Protein AF-A0A3L7Y8J7-F1 (afdb_monomer_lite)

Foldseek 3Di:
DAAQAFPADQDFQKTKGFQLCVNLQQAFQLGRPHGHPQQSSPRIKIKGANHDKDFDPQCRNNQFHPDDPPDSGTAGDPQQSRRRIHYPVRDMWIFHLVFADPQSRLQQAHDDPDDPDDPHGDPCQRSRRGPPNPDPTPRSD

Radius of gyration: 15.35 Å; chains: 1; bounding box: 38×24×46 Å

Secondary structure (DSSP, 8-state):
---S-EEEEEETTEEEEE-TTTTTSSEETTEEEEEPTTTTT-SEEEEEESS-EEE-TTTTTSSBPPPPTT--SPPBPTTTTTSSEEETTS-EEEEEGGGB-TTTTTSSBPPPSSSS---PBPTTTTTSSBSSTTS---B--

pLDDT: mean 81.09, std 13.89, range [43.47, 94.31]

Sequence (141 aa):
MQPAAVIEVLAPGRSIVACAFCGATGTEPGAPTAVCSVCSGSRQLLVQHADMLRVCALCSATGHKPAARGMFTRQPCTECRGAGCISQAGATHVLDFRQRCQRCGGVGSEPAEFGYTKTRPCGACAGSGTAPPGGHIRILT

Structure (mmCIF, N/CA/C/O backbone):
data_AF-A0A3L7Y8J7-F1
#
_entry.id   AF-A0A3L7Y8J7-F1
#
loop_
_atom_site.group_PDB
_atom_site.id
_atom_site.type_symbol
_atom_site.label_atom_id
_atom_site.label_alt_id
_atom_site.label_comp_id
_atom_site.label_asym_id
_atom_site.label_entity_id
_atom_site.label_seq_id
_atom_site.pdbx_PDB_ins_code
_atom_site.Cartn_x
_atom_site.Cartn_y
_atom_site.Cartn_z
_atom_site.occupancy
_atom_site.B_iso_or_equiv
_atom_site.auth_seq_id
_atom_site.auth_comp_id
_atom_site.auth_asym_id
_atom_site.auth_atom_id
_atom_site.pdbx_PDB_model_num
ATOM 1 N N . MET A 1 1 ? -19.185 1.957 -3.703 1.00 43.47 1 MET A N 1
ATOM 2 C CA . MET A 1 1 ? -18.195 2.006 -2.604 1.00 43.47 1 MET A CA 1
ATOM 3 C C . MET A 1 1 ? -16.826 2.186 -3.236 1.00 43.47 1 MET A C 1
ATOM 5 O O . MET A 1 1 ? -16.427 1.321 -4.004 1.00 43.47 1 MET A O 1
ATOM 9 N N . GLN A 1 2 ? -16.171 3.331 -3.030 1.00 45.06 2 GLN A N 1
ATOM 10 C CA . GLN A 1 2 ? -14.834 3.572 -3.584 1.00 45.06 2 GLN A CA 1
ATOM 11 C C . GLN A 1 2 ? -13.787 2.773 -2.788 1.00 45.06 2 GLN A C 1
ATOM 13 O O . GLN A 1 2 ? -13.960 2.605 -1.578 1.00 45.06 2 GLN A O 1
ATOM 18 N N . PRO A 1 3 ? -12.726 2.256 -3.436 1.00 53.03 3 PRO A N 1
ATOM 19 C CA . PRO A 1 3 ? -11.576 1.707 -2.720 1.00 53.03 3 PRO A CA 1
ATOM 20 C C . PRO A 1 3 ? -10.971 2.778 -1.811 1.00 53.03 3 PRO A C 1
ATOM 22 O O . PRO A 1 3 ? -11.273 3.965 -1.957 1.00 53.03 3 PRO A O 1
ATOM 25 N N . ALA A 1 4 ? -10.104 2.362 -0.885 1.00 63.56 4 ALA A N 1
ATOM 26 C CA . ALA A 1 4 ? -9.228 3.306 -0.201 1.00 63.56 4 ALA A CA 1
ATOM 27 C C . ALA A 1 4 ? -8.676 4.324 -1.200 1.00 63.56 4 ALA A C 1
ATOM 29 O O . ALA A 1 4 ? -8.301 3.946 -2.313 1.00 63.56 4 ALA A O 1
ATOM 30 N N . ALA A 1 5 ? -8.708 5.602 -0.821 1.00 80.88 5 ALA A N 1
ATOM 31 C CA . ALA A 1 5 ? -8.466 6.695 -1.746 1.00 80.88 5 ALA A CA 1
ATOM 32 C C . ALA A 1 5 ? -7.081 6.537 -2.386 1.00 80.88 5 ALA A C 1
ATOM 34 O O . ALA A 1 5 ? -6.056 6.761 -1.737 1.00 80.88 5 ALA A O 1
ATOM 35 N N . VAL A 1 6 ? -7.060 6.104 -3.649 1.00 86.69 6 VAL A N 1
ATOM 36 C CA . VAL A 1 6 ? -5.855 6.117 -4.473 1.00 86.69 6 VAL A CA 1
ATOM 37 C C . VAL A 1 6 ? -5.486 7.582 -4.643 1.00 86.69 6 VAL A C 1
ATOM 39 O O . VAL A 1 6 ? -6.284 8.368 -5.146 1.00 86.69 6 VAL A O 1
ATOM 42 N N . ILE A 1 7 ? -4.304 7.942 -4.158 1.00 89.50 7 ILE A N 1
ATOM 43 C CA . ILE A 1 7 ? -3.781 9.306 -4.223 1.00 89.50 7 ILE A CA 1
ATOM 44 C C . ILE A 1 7 ? -3.119 9.511 -5.583 1.00 89.50 7 ILE A C 1
ATOM 46 O O . ILE A 1 7 ? -3.344 10.524 -6.235 1.00 89.50 7 ILE A O 1
ATOM 50 N N . GLU A 1 8 ? -2.320 8.533 -6.014 1.00 89.94 8 GLU A N 1
ATOM 51 C CA . GLU A 1 8 ? -1.535 8.613 -7.243 1.00 89.94 8 GLU A CA 1
ATOM 52 C C . GLU A 1 8 ? -1.314 7.214 -7.835 1.00 89.94 8 GLU A C 1
ATOM 54 O O . GLU A 1 8 ? -1.000 6.260 -7.116 1.00 89.94 8 GLU A O 1
ATOM 59 N N . VAL A 1 9 ? -1.448 7.081 -9.156 1.00 88.38 9 VAL A N 1
ATOM 60 C CA . VAL A 1 9 ? -1.026 5.883 -9.894 1.00 88.38 9 VAL A CA 1
ATOM 61 C C . VAL A 1 9 ? 0.363 6.157 -10.459 1.00 88.38 9 VAL A C 1
ATOM 63 O O . VAL A 1 9 ? 0.518 7.018 -11.316 1.00 88.38 9 VAL A O 1
ATOM 66 N N . LEU A 1 10 ? 1.368 5.430 -9.967 1.00 86.56 10 LEU A N 1
ATOM 67 C CA . LEU A 1 10 ? 2.771 5.666 -10.321 1.00 86.56 10 LEU A CA 1
ATOM 68 C C . LEU A 1 10 ? 3.153 4.996 -11.646 1.00 86.56 10 LEU A C 1
ATOM 70 O O . LEU A 1 10 ? 3.902 5.553 -12.441 1.00 86.56 10 LEU A O 1
ATOM 74 N N . ALA A 1 11 ? 2.677 3.767 -11.840 1.00 83.69 11 ALA A N 1
ATOM 75 C CA . ALA A 1 11 ? 2.906 2.925 -13.010 1.00 83.69 11 ALA A CA 1
ATOM 76 C C . ALA A 1 11 ? 1.910 1.750 -12.983 1.00 83.69 11 ALA A C 1
ATOM 78 O O . ALA A 1 11 ? 1.283 1.511 -11.943 1.00 83.69 11 ALA A O 1
ATOM 79 N N . PRO A 1 12 ? 1.769 0.972 -14.073 1.00 83.44 12 PRO A N 1
ATOM 80 C CA . PRO A 1 12 ? 1.046 -0.295 -14.022 1.00 83.44 12 PRO A CA 1
ATOM 81 C C . PRO A 1 12 ? 1.533 -1.160 -12.849 1.00 83.44 12 PRO A C 1
ATOM 83 O O . PRO A 1 12 ? 2.735 -1.356 -12.668 1.00 83.44 12 PRO A O 1
ATOM 86 N N . GLY A 1 13 ? 0.599 -1.620 -12.016 1.00 86.12 13 GLY A N 1
ATOM 87 C CA . GLY A 1 13 ? 0.900 -2.430 -10.836 1.00 86.12 13 GLY A CA 1
ATOM 88 C C . GLY A 1 13 ? 1.483 -1.682 -9.628 1.00 86.12 13 GLY A C 1
ATOM 89 O O . GLY A 1 13 ? 1.903 -2.323 -8.662 1.00 86.12 13 GLY A O 1
ATOM 90 N N . ARG A 1 14 ? 1.552 -0.338 -9.640 1.00 88.38 14 ARG A N 1
ATOM 91 C CA . ARG A 1 14 ? 2.020 0.459 -8.489 1.00 88.38 14 ARG A CA 1
ATOM 92 C C . ARG A 1 14 ? 1.211 1.724 -8.257 1.00 88.38 14 ARG A C 1
ATOM 94 O O . ARG A 1 14 ? 0.995 2.537 -9.156 1.00 88.38 14 ARG A O 1
ATOM 101 N N . SER A 1 15 ? 0.815 1.933 -7.007 1.00 91.50 15 SER A N 1
ATOM 102 C CA . SER A 1 15 ? 0.010 3.090 -6.615 1.00 91.50 15 SER A CA 1
ATOM 103 C C . SER A 1 15 ? 0.350 3.565 -5.206 1.00 91.50 15 SER A C 1
ATOM 105 O O . SER A 1 15 ? 0.755 2.779 -4.349 1.00 91.50 15 SER A O 1
ATOM 107 N N . ILE A 1 16 ? 0.156 4.858 -4.966 1.00 92.56 16 ILE A N 1
ATOM 108 C CA . ILE A 1 16 ? 0.135 5.452 -3.633 1.00 92.56 16 ILE A CA 1
ATOM 109 C C . ILE A 1 16 ? -1.322 5.540 -3.204 1.00 92.56 16 ILE A C 1
ATOM 111 O O . ILE A 1 16 ? -2.163 6.084 -3.922 1.00 92.56 16 ILE A O 1
ATOM 115 N N . VAL A 1 17 ? -1.620 5.019 -2.021 1.00 93.56 17 VAL A N 1
ATOM 116 C CA . VAL A 1 17 ? -2.964 5.069 -1.440 1.00 93.56 17 VAL A CA 1
ATOM 117 C C . VAL A 1 17 ? -2.923 5.739 -0.076 1.00 93.56 17 VAL A C 1
ATOM 119 O O . VAL A 1 17 ? -1.923 5.671 0.642 1.00 93.56 17 VAL A O 1
ATOM 122 N N . ALA A 1 18 ? -4.025 6.375 0.304 1.00 94.25 18 ALA A N 1
ATOM 123 C CA . ALA A 1 18 ? -4.225 6.831 1.668 1.00 94.25 18 ALA A CA 1
ATOM 124 C C . ALA A 1 18 ? -4.231 5.629 2.624 1.00 94.25 18 ALA A C 1
ATOM 126 O O . ALA A 1 18 ? -4.829 4.592 2.330 1.00 94.25 18 ALA A O 1
ATOM 127 N N . CYS A 1 19 ? -3.590 5.761 3.787 1.00 94.00 19 CYS A N 1
ATOM 128 C CA . CYS A 1 19 ? -3.650 4.722 4.810 1.00 94.00 19 CYS A CA 1
ATOM 129 C C . CYS A 1 19 ? -5.083 4.628 5.350 1.00 94.00 19 CYS A C 1
ATOM 131 O O . CYS A 1 19 ? -5.496 5.449 6.171 1.00 94.00 19 CYS A O 1
ATOM 133 N N . ALA A 1 20 ? -5.840 3.632 4.891 1.00 93.50 20 ALA A N 1
ATOM 134 C CA . ALA A 1 20 ? -7.227 3.446 5.300 1.00 93.50 20 ALA A CA 1
ATOM 135 C C . ALA A 1 20 ? -7.341 3.104 6.790 1.00 93.50 20 ALA A C 1
ATOM 137 O O . ALA A 1 20 ? -8.251 3.586 7.458 1.00 93.50 20 ALA A O 1
ATOM 138 N N . PHE A 1 21 ? -6.374 2.349 7.325 1.00 92.12 21 PHE A N 1
ATOM 139 C CA . PHE A 1 21 ? -6.339 1.960 8.734 1.00 92.12 21 PHE A CA 1
ATOM 140 C C . PHE A 1 21 ? -6.438 3.156 9.691 1.00 92.12 21 PHE A C 1
ATOM 142 O O . PHE A 1 21 ? -7.275 3.140 10.590 1.00 92.12 21 PHE A O 1
ATOM 149 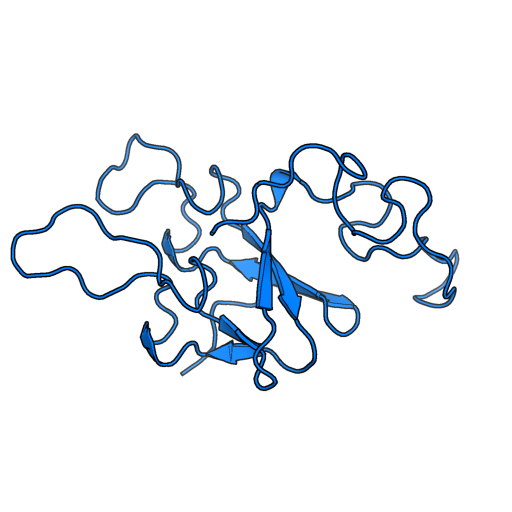N N . CYS A 1 22 ? -5.631 4.201 9.473 1.00 91.75 22 CYS A N 1
ATOM 150 C CA . CYS A 1 22 ? -5.689 5.434 10.264 1.00 91.75 22 CYS A CA 1
ATOM 151 C C . CYS A 1 22 ? -6.527 6.548 9.627 1.00 91.75 22 CYS A C 1
ATOM 153 O O . CYS A 1 22 ? -6.527 7.662 10.136 1.00 91.75 22 CYS A O 1
ATOM 155 N N . GLY A 1 23 ? -7.200 6.302 8.500 1.00 91.00 23 GLY A N 1
ATOM 156 C CA . GLY A 1 23 ? -7.910 7.354 7.766 1.00 91.00 23 GLY A CA 1
ATOM 157 C C . GLY A 1 23 ? -7.002 8.521 7.357 1.00 91.00 23 GLY A C 1
ATOM 158 O O . GLY A 1 23 ? -7.416 9.673 7.420 1.00 91.00 23 GLY A O 1
ATOM 159 N N . ALA A 1 24 ? -5.749 8.230 6.996 1.00 92.38 24 ALA A N 1
ATOM 160 C CA . ALA A 1 24 ? -4.721 9.212 6.643 1.00 92.38 24 ALA A CA 1
ATOM 161 C C . ALA A 1 24 ? -4.374 10.255 7.732 1.00 92.38 24 ALA A C 1
ATOM 163 O O . ALA A 1 24 ? -3.763 11.279 7.428 1.00 92.38 24 ALA A O 1
ATOM 164 N N . THR A 1 25 ? -4.674 10.007 9.011 1.00 92.19 25 THR A N 1
ATOM 165 C CA . THR A 1 25 ? -4.245 10.907 10.102 1.00 92.19 25 THR A CA 1
ATOM 166 C C . THR A 1 25 ? -2.758 10.747 10.431 1.00 92.19 25 THR A C 1
ATOM 168 O O . THR A 1 25 ? -2.081 11.701 10.819 1.00 92.19 25 THR A O 1
ATOM 171 N N . GLY A 1 26 ? -2.227 9.533 10.249 1.00 91.38 26 GLY A N 1
ATOM 172 C CA . GLY A 1 26 ? -0.885 9.149 10.692 1.00 91.38 26 GLY A CA 1
ATOM 173 C C . GLY A 1 26 ? -0.813 8.763 12.174 1.00 91.38 26 GLY A C 1
ATOM 174 O O . GLY A 1 26 ? 0.261 8.401 12.649 1.00 91.38 26 GLY A O 1
ATOM 175 N N . THR A 1 27 ? -1.939 8.776 12.886 1.00 91.75 27 THR A N 1
ATOM 176 C CA . THR A 1 27 ? -2.056 8.375 14.296 1.00 91.75 27 THR A CA 1
ATOM 177 C C . THR A 1 27 ? -2.772 7.035 14.434 1.00 91.75 27 THR A C 1
ATOM 179 O O . THR A 1 27 ? -3.548 6.639 13.565 1.00 91.75 27 THR A O 1
ATOM 182 N N . GLU A 1 28 ? -2.479 6.294 15.496 1.00 90.75 28 GLU A N 1
ATOM 183 C CA . GLU A 1 28 ? -3.088 4.990 15.751 1.00 90.75 28 GLU A CA 1
ATOM 184 C C . GLU A 1 28 ? -4.583 5.158 16.107 1.00 90.75 28 GLU A C 1
ATOM 186 O O . GLU A 1 28 ? -4.930 5.958 16.987 1.00 90.75 28 GLU A O 1
ATOM 191 N N . PRO A 1 29 ? -5.504 4.423 15.455 1.00 85.06 29 PRO A N 1
ATOM 192 C CA . PRO A 1 29 ? -6.921 4.481 15.794 1.00 85.06 29 PRO A CA 1
ATOM 193 C C . PRO A 1 29 ? -7.172 4.091 17.255 1.00 85.06 29 PRO A C 1
ATOM 195 O O . PRO A 1 29 ? -6.837 2.988 17.678 1.00 85.06 29 PRO A O 1
ATOM 198 N N . GLY A 1 30 ? -7.793 4.989 18.022 1.00 83.94 30 GLY A N 1
ATOM 199 C CA . GLY A 1 30 ? -8.058 4.778 19.452 1.00 83.94 30 GLY A CA 1
ATOM 200 C C . GLY A 1 30 ? -6.892 5.136 20.383 1.00 83.94 30 GLY A C 1
ATOM 201 O O . GLY A 1 30 ? -7.073 5.105 21.595 1.00 83.94 30 GLY A O 1
ATOM 202 N N . ALA A 1 31 ? -5.734 5.537 19.847 1.00 84.88 31 ALA A N 1
ATOM 203 C CA . ALA A 1 31 ? -4.581 6.000 20.619 1.00 84.88 31 ALA A CA 1
ATOM 204 C C . ALA A 1 31 ? -3.990 7.281 19.982 1.00 84.88 31 ALA A C 1
ATOM 206 O O . ALA A 1 31 ? -3.021 7.216 19.227 1.00 84.88 31 ALA A O 1
ATOM 207 N N . PRO A 1 32 ? -4.560 8.469 20.271 1.00 77.50 32 PRO A N 1
ATOM 208 C CA . PRO A 1 32 ? -4.290 9.710 19.531 1.00 77.50 32 PRO A CA 1
ATOM 209 C C . PRO A 1 32 ? -2.848 10.234 19.633 1.00 77.50 32 PRO A C 1
ATOM 211 O O . PRO A 1 32 ? -2.443 11.049 18.808 1.00 77.50 32 PRO A O 1
ATOM 214 N N . THR A 1 33 ? -2.070 9.775 20.614 1.00 86.56 33 THR A N 1
ATOM 215 C CA . THR A 1 33 ? -0.650 10.123 20.785 1.00 86.56 33 THR A CA 1
ATOM 216 C C . THR A 1 33 ? 0.301 9.120 20.132 1.00 86.56 33 THR A C 1
ATOM 218 O O . THR A 1 33 ? 1.486 9.412 19.981 1.00 86.56 33 THR A O 1
ATOM 221 N N . ALA A 1 34 ? -0.192 7.943 19.737 1.00 91.38 34 ALA A N 1
ATOM 222 C CA . ALA A 1 34 ? 0.620 6.907 19.123 1.00 91.38 34 ALA A CA 1
ATOM 223 C C . ALA A 1 34 ? 0.690 7.101 17.604 1.00 91.38 34 ALA A C 1
ATOM 225 O O . ALA A 1 34 ? -0.301 7.410 16.938 1.00 91.38 34 ALA A O 1
ATOM 226 N N . VAL A 1 35 ? 1.882 6.900 17.045 1.00 93.00 35 VAL A N 1
ATOM 227 C CA . VAL A 1 35 ? 2.094 6.895 15.595 1.00 93.00 35 VAL A CA 1
ATOM 228 C C . VAL A 1 35 ? 1.435 5.651 15.006 1.00 93.00 35 VAL A C 1
ATOM 230 O O . VAL A 1 35 ? 1.594 4.560 15.545 1.00 93.00 35 VAL A O 1
ATOM 233 N N . CYS A 1 36 ? 0.734 5.812 13.884 1.00 92.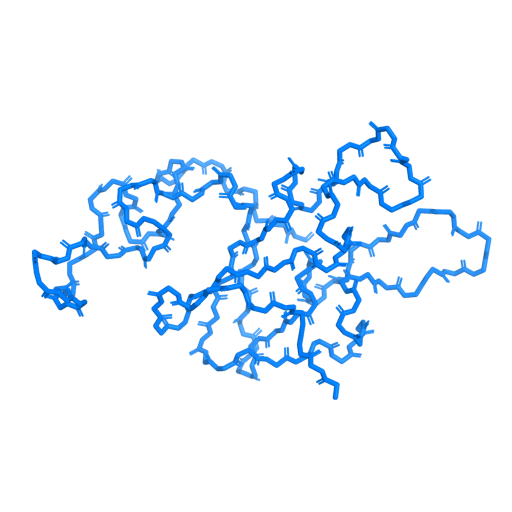31 36 CYS A N 1
ATOM 234 C CA . CYS A 1 36 ? 0.091 4.699 13.196 1.00 92.31 36 CYS A CA 1
ATOM 235 C C . CYS A 1 36 ? 1.117 3.619 12.825 1.00 92.31 36 CYS A C 1
ATOM 237 O O . CYS A 1 36 ? 2.037 3.881 12.051 1.00 92.31 36 CYS A O 1
ATOM 239 N N . SER A 1 37 ? 0.907 2.403 13.319 1.00 90.81 37 SER A N 1
ATOM 240 C CA . SER A 1 37 ? 1.762 1.229 13.116 1.00 90.81 37 SER A CA 1
ATOM 241 C C . SER A 1 37 ? 1.845 0.761 11.657 1.00 90.81 37 SER A C 1
ATOM 243 O O . SER A 1 37 ? 2.870 0.233 11.236 1.00 90.81 37 SER A O 1
ATOM 245 N N . VAL A 1 38 ? 0.787 0.990 10.873 1.00 92.06 38 VAL A N 1
ATOM 246 C CA . VAL A 1 38 ? 0.685 0.582 9.461 1.00 92.06 38 VAL A CA 1
ATOM 247 C C . VAL A 1 38 ? 1.489 1.500 8.540 1.00 92.06 38 VAL A C 1
ATOM 249 O O . VAL A 1 38 ? 2.272 1.034 7.722 1.00 92.06 38 VAL A O 1
ATOM 252 N N . CYS A 1 39 ? 1.296 2.816 8.649 1.00 92.31 39 CYS A N 1
ATOM 253 C CA . CYS A 1 39 ? 1.957 3.785 7.765 1.00 92.31 39 CYS A CA 1
ATOM 254 C C . CYS A 1 39 ? 3.170 4.464 8.412 1.00 92.31 39 CYS A C 1
ATOM 256 O O . CYS A 1 39 ? 3.727 5.401 7.838 1.00 92.31 39 CYS A O 1
ATOM 258 N N . SER A 1 40 ? 3.527 4.085 9.639 1.00 92.31 40 SER A N 1
ATOM 259 C CA . SER A 1 40 ? 4.552 4.749 10.451 1.00 92.31 40 SER A CA 1
ATOM 260 C C . SER A 1 40 ? 4.370 6.273 10.510 1.00 92.31 40 SER A C 1
ATOM 262 O O . SER A 1 40 ? 5.338 7.026 10.500 1.00 92.31 40 SER A O 1
ATOM 264 N N . GLY A 1 41 ? 3.128 6.767 10.495 1.00 92.00 41 GLY A N 1
ATOM 265 C CA . GLY A 1 41 ? 2.821 8.204 10.494 1.00 92.00 41 GLY A CA 1
ATOM 266 C C . GLY A 1 41 ? 2.950 8.927 9.152 1.00 92.00 41 GLY A C 1
ATOM 267 O O . GLY A 1 41 ? 2.726 10.132 9.100 1.00 92.00 41 GLY A O 1
ATOM 268 N N . SER A 1 42 ? 3.277 8.236 8.057 1.00 91.94 42 SER A N 1
ATOM 269 C CA . SER A 1 42 ? 3.357 8.843 6.717 1.00 91.94 42 SER A CA 1
ATOM 270 C C . SER A 1 42 ? 1.998 9.194 6.107 1.00 91.94 42 SER A C 1
ATOM 272 O O . SER A 1 42 ? 1.955 9.912 5.113 1.00 91.94 42 SER A O 1
ATOM 274 N N . ARG A 1 43 ? 0.892 8.709 6.698 1.00 94.00 43 ARG A N 1
ATOM 275 C CA . ARG A 1 43 ? -0.501 8.890 6.231 1.00 94.00 43 ARG A CA 1
ATOM 276 C C . ARG A 1 43 ? -0.824 8.179 4.912 1.00 94.00 43 ARG A C 1
ATOM 278 O O . ARG A 1 43 ? -1.987 8.122 4.519 1.00 94.00 43 ARG A O 1
ATOM 285 N N . GLN A 1 44 ? 0.181 7.609 4.259 1.00 94.31 44 GLN A N 1
ATOM 286 C CA . GLN A 1 44 ? 0.115 7.030 2.924 1.00 94.31 44 GLN A CA 1
ATOM 287 C C . GLN A 1 44 ? 0.803 5.667 2.915 1.00 94.31 44 GLN A C 1
ATOM 289 O O . GLN A 1 44 ? 1.592 5.345 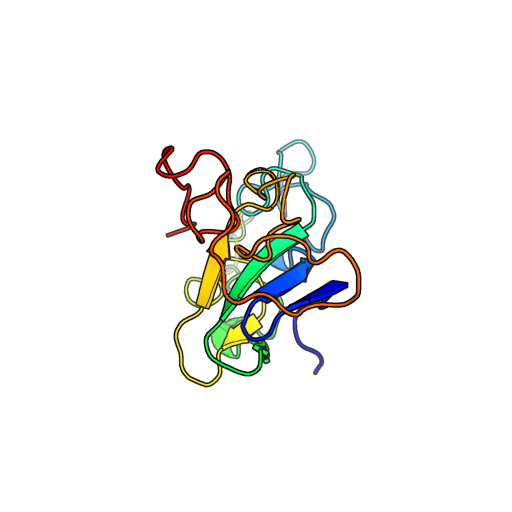3.802 1.00 94.31 44 GLN A O 1
ATOM 294 N N . LEU A 1 45 ? 0.494 4.855 1.913 1.00 93.69 45 LEU A N 1
ATOM 295 C CA . LEU A 1 45 ? 1.088 3.540 1.712 1.00 93.69 45 LEU A CA 1
ATOM 296 C C . LEU A 1 45 ? 1.480 3.382 0.250 1.00 93.69 45 LEU A C 1
ATOM 298 O O . LEU A 1 45 ? 0.776 3.855 -0.645 1.00 93.69 45 LEU A O 1
ATOM 302 N N . LEU A 1 46 ? 2.594 2.691 0.018 1.00 92.62 46 LEU A N 1
ATOM 303 C CA . LEU A 1 46 ? 2.977 2.246 -1.314 1.00 92.62 46 LEU A CA 1
ATOM 304 C C . LEU A 1 46 ? 2.393 0.849 -1.531 1.00 92.62 46 LEU A C 1
ATOM 306 O O . LEU A 1 46 ? 2.684 -0.073 -0.769 1.00 92.62 46 LEU A O 1
ATOM 310 N N . VAL A 1 47 ? 1.574 0.692 -2.566 1.00 91.88 47 VAL A N 1
ATOM 311 C CA . VAL A 1 47 ? 0.922 -0.576 -2.897 1.00 91.88 47 VAL A CA 1
ATOM 312 C C . VAL A 1 47 ? 1.450 -1.079 -4.229 1.00 91.88 47 VAL A C 1
ATOM 314 O O . VAL A 1 47 ? 1.374 -0.382 -5.241 1.00 91.88 47 VAL A O 1
ATOM 317 N N . GLN A 1 48 ? 1.966 -2.304 -4.219 1.00 90.19 48 GLN A N 1
ATOM 318 C CA . GLN A 1 48 ? 2.291 -3.063 -5.420 1.00 90.19 48 GLN A CA 1
ATOM 319 C C . GLN A 1 48 ? 1.205 -4.109 -5.645 1.00 90.19 48 GLN A C 1
ATOM 321 O O . GLN A 1 48 ? 0.802 -4.809 -4.715 1.00 90.19 48 GLN A O 1
ATOM 326 N N . HIS A 1 49 ? 0.717 -4.199 -6.870 1.00 89.50 49 HIS A N 1
ATOM 327 C CA . HIS A 1 49 ? -0.419 -5.028 -7.244 1.00 89.50 49 HIS A CA 1
ATOM 328 C C . HIS A 1 49 ? -0.228 -5.573 -8.661 1.00 89.50 49 HIS A C 1
ATOM 330 O O . HIS A 1 49 ? 0.540 -5.020 -9.443 1.00 89.50 49 HIS A O 1
ATOM 336 N N . ALA A 1 50 ? -0.860 -6.703 -8.975 1.00 85.88 50 ALA A N 1
ATOM 337 C CA . ALA A 1 50 ? -0.674 -7.359 -10.271 1.00 85.88 50 ALA A CA 1
ATOM 338 C C . ALA A 1 50 ? -1.533 -6.745 -11.393 1.00 85.88 50 ALA A C 1
ATOM 340 O O . ALA A 1 50 ? -1.217 -6.910 -12.569 1.00 85.88 50 ALA A O 1
ATOM 341 N N . ASP A 1 51 ? -2.629 -6.074 -11.040 1.00 85.38 51 ASP A N 1
ATOM 342 C CA . ASP A 1 51 ? -3.677 -5.663 -11.973 1.00 85.38 51 ASP A CA 1
ATOM 343 C C . ASP A 1 51 ? -4.398 -4.378 -11.518 1.00 85.38 51 ASP A C 1
ATOM 345 O O . ASP A 1 51 ? -3.769 -3.339 -11.345 1.00 85.38 51 ASP A O 1
ATOM 349 N N . MET A 1 52 ? -5.724 -4.396 -11.385 1.00 85.88 52 MET A N 1
ATOM 350 C CA . MET A 1 52 ? -6.501 -3.274 -10.882 1.00 85.88 52 MET A CA 1
ATOM 351 C C . MET A 1 52 ? -6.766 -3.442 -9.383 1.00 85.88 52 MET A C 1
ATOM 353 O O . MET A 1 52 ? -7.175 -4.505 -8.910 1.00 85.88 52 MET A O 1
ATOM 357 N N . LEU A 1 53 ? -6.594 -2.355 -8.628 1.00 88.94 53 LEU A N 1
ATOM 358 C CA . LEU A 1 53 ? -6.995 -2.310 -7.227 1.00 88.94 53 LEU A CA 1
ATOM 359 C C . LEU A 1 53 ? -8.519 -2.261 -7.105 1.00 88.94 53 LEU A C 1
ATOM 361 O O . LEU A 1 53 ? -9.190 -1.414 -7.694 1.00 88.94 53 LEU A O 1
ATOM 365 N N . ARG A 1 54 ? -9.054 -3.132 -6.255 1.00 89.88 54 ARG A N 1
ATOM 366 C CA . ARG A 1 54 ? -10.453 -3.153 -5.834 1.00 89.88 54 ARG A CA 1
ATOM 367 C C . ARG A 1 54 ? -10.572 -2.958 -4.329 1.00 89.88 54 ARG A C 1
ATOM 369 O O . ARG A 1 54 ? -9.604 -3.083 -3.578 1.00 89.88 54 ARG A O 1
ATOM 376 N N . VAL A 1 55 ? -11.789 -2.673 -3.877 1.00 89.94 55 VAL A N 1
ATOM 377 C CA . VAL A 1 55 ? -12.108 -2.583 -2.448 1.00 89.94 55 VAL A CA 1
ATOM 378 C C . VAL A 1 55 ? -11.817 -3.920 -1.767 1.00 89.94 55 VAL A C 1
ATOM 380 O O . VAL A 1 55 ? -12.208 -4.974 -2.266 1.00 89.94 55 VAL A O 1
ATOM 383 N N . CYS A 1 56 ? -11.165 -3.880 -0.604 1.00 90.12 56 CYS A N 1
ATOM 384 C CA . CYS A 1 56 ? -11.067 -5.061 0.245 1.00 90.12 56 CYS A CA 1
ATOM 385 C C . CYS A 1 56 ? -12.442 -5.369 0.848 1.00 90.12 56 CYS A C 1
ATOM 387 O O . CYS A 1 56 ? -12.943 -4.597 1.669 1.00 90.12 56 CYS A O 1
ATOM 389 N N . ALA A 1 57 ? -13.051 -6.483 0.436 1.00 88.62 57 ALA A N 1
ATOM 390 C CA . ALA A 1 57 ? -14.381 -6.884 0.891 1.00 88.62 57 ALA A CA 1
ATOM 391 C C . ALA A 1 57 ? -14.399 -7.200 2.394 1.00 88.62 57 ALA A C 1
ATOM 393 O O . ALA A 1 57 ? -15.329 -6.797 3.089 1.00 88.62 57 ALA A O 1
ATOM 394 N N . LEU A 1 58 ? -13.335 -7.827 2.915 1.00 87.69 58 LEU A N 1
ATOM 395 C CA . LEU A 1 58 ? -13.245 -8.234 4.318 1.00 87.69 58 LEU A CA 1
ATOM 396 C C . LEU A 1 58 ? -13.356 -7.054 5.294 1.00 87.69 58 LEU A C 1
ATOM 398 O O . LEU A 1 58 ? -13.954 -7.186 6.358 1.00 87.69 58 LEU A O 1
ATOM 402 N N . CYS A 1 59 ? -12.776 -5.901 4.949 1.00 88.38 59 CYS A N 1
ATOM 403 C CA . CYS A 1 59 ? -12.838 -4.698 5.785 1.00 88.38 59 CYS A CA 1
ATOM 404 C C . CYS A 1 59 ? -13.726 -3.590 5.216 1.00 88.38 59 CYS A C 1
ATOM 406 O O . CYS A 1 59 ? -13.818 -2.528 5.829 1.00 88.38 59 CYS A O 1
ATOM 408 N N . SER A 1 60 ? -14.350 -3.794 4.051 1.00 89.88 60 SER A N 1
ATOM 409 C CA . SER A 1 60 ? -15.140 -2.771 3.349 1.00 89.88 60 SER A CA 1
ATOM 410 C C . SER A 1 60 ? -14.402 -1.427 3.232 1.00 89.88 60 SER A C 1
ATOM 412 O O . SER A 1 60 ? -14.904 -0.387 3.644 1.00 89.88 60 SER A O 1
ATOM 414 N N . ALA A 1 61 ? -13.170 -1.462 2.713 1.00 89.25 61 ALA A N 1
ATOM 415 C CA . ALA A 1 61 ? -12.257 -0.317 2.568 1.00 89.25 61 ALA A CA 1
ATOM 416 C C . ALA A 1 61 ? -11.734 0.339 3.858 1.00 89.25 61 ALA A C 1
ATOM 418 O O . ALA A 1 61 ? -10.888 1.221 3.771 1.00 89.25 61 ALA A O 1
ATOM 419 N N . THR A 1 62 ? -12.152 -0.086 5.050 1.00 89.81 62 THR A N 1
ATOM 420 C CA . THR A 1 62 ? -11.755 0.589 6.301 1.00 89.81 62 THR A CA 1
ATOM 421 C C . THR A 1 62 ? -10.309 0.317 6.732 1.00 89.81 62 THR A C 1
ATOM 423 O O . THR A 1 62 ? -9.785 0.966 7.633 1.00 89.81 62 THR A O 1
ATOM 426 N N . GLY A 1 63 ? -9.644 -0.672 6.131 1.00 89.81 63 GLY A N 1
ATOM 427 C CA . GLY A 1 63 ? -8.269 -1.046 6.474 1.00 89.81 63 GLY A CA 1
ATOM 428 C C . GLY A 1 63 ? -8.119 -1.803 7.801 1.00 89.81 63 GLY A C 1
ATOM 429 O O . GLY A 1 63 ? -7.033 -2.296 8.087 1.00 89.81 63 GLY A O 1
ATOM 430 N N . HIS A 1 64 ? -9.174 -1.985 8.593 1.00 88.75 64 HIS A N 1
ATOM 431 C CA . HIS A 1 64 ? -9.140 -2.747 9.846 1.00 88.75 64 HIS A CA 1
ATOM 432 C C . HIS A 1 64 ? -10.269 -3.770 9.902 1.00 88.75 64 HIS A C 1
ATOM 434 O O . HIS A 1 64 ? -11.285 -3.634 9.225 1.00 88.75 64 HIS A O 1
ATOM 440 N N . LYS A 1 65 ? -10.097 -4.817 10.711 1.00 81.75 65 LYS A N 1
ATOM 441 C CA . LYS A 1 65 ? -11.227 -5.695 11.036 1.00 81.75 65 LYS A CA 1
ATOM 442 C C . LYS A 1 65 ? -12.188 -4.951 11.973 1.00 81.75 65 LYS A C 1
ATOM 444 O O . LYS A 1 65 ? -11.719 -4.152 12.789 1.00 81.75 65 LYS A O 1
ATOM 449 N N . PRO A 1 66 ? -13.506 -5.208 11.897 1.00 69.19 66 PRO A N 1
ATOM 450 C CA . PRO A 1 66 ? -14.431 -4.750 12.925 1.00 69.19 66 PRO A CA 1
ATOM 451 C C . PRO A 1 66 ? -13.919 -5.198 14.297 1.00 69.19 66 PRO A C 1
ATOM 453 O O . PRO A 1 66 ? -13.605 -6.374 14.485 1.00 69.19 66 PRO A O 1
ATOM 456 N N . ALA A 1 67 ? -13.789 -4.263 15.237 1.00 65.81 67 ALA A N 1
ATOM 457 C CA . ALA A 1 67 ? -13.406 -4.608 16.599 1.00 65.81 67 ALA A CA 1
ATOM 458 C C . ALA A 1 67 ? -14.496 -5.494 17.223 1.00 65.81 67 ALA A C 1
ATOM 460 O O . ALA A 1 67 ? -15.690 -5.222 17.064 1.00 65.81 67 ALA A O 1
ATOM 461 N N . ALA A 1 68 ? -14.099 -6.538 17.955 1.00 66.12 68 ALA A N 1
ATOM 462 C CA . ALA A 1 68 ? -15.029 -7.229 18.842 1.00 66.12 68 ALA A CA 1
ATOM 463 C C . ALA A 1 68 ? -15.564 -6.228 19.885 1.00 66.12 68 ALA A C 1
ATOM 465 O O . ALA A 1 68 ? -14.857 -5.289 20.267 1.00 66.12 68 ALA A O 1
ATOM 466 N N . ARG A 1 69 ? -16.814 -6.395 20.345 1.00 62.53 69 ARG A N 1
ATOM 467 C CA . ARG A 1 69 ? -17.383 -5.508 21.380 1.00 62.53 69 ARG A CA 1
ATOM 468 C C . ARG A 1 69 ? -16.436 -5.436 22.582 1.00 62.53 69 ARG A C 1
ATOM 470 O O . ARG A 1 69 ? -16.039 -6.470 23.105 1.00 62.53 69 ARG A O 1
ATOM 477 N N . GLY A 1 70 ? -16.106 -4.217 23.011 1.00 60.09 70 GLY A N 1
ATOM 478 C CA . GLY A 1 70 ? -15.218 -3.962 24.151 1.00 60.09 70 GLY A CA 1
ATOM 479 C C . GLY A 1 7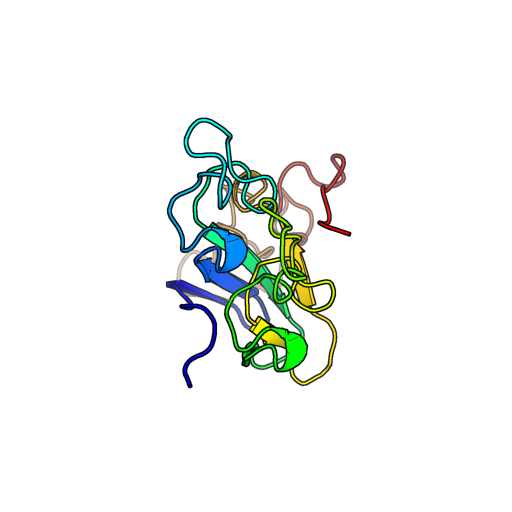0 ? -13.726 -3.838 23.814 1.00 60.09 70 GLY A C 1
ATOM 480 O O . GLY A 1 70 ? -12.938 -3.567 24.714 1.00 60.09 70 GLY A O 1
ATOM 481 N N . MET A 1 71 ? -13.319 -3.990 22.548 1.00 60.62 71 MET A N 1
ATOM 482 C CA . MET A 1 71 ? -11.924 -3.806 22.132 1.00 60.62 71 MET A CA 1
ATOM 483 C C . MET A 1 71 ? -11.673 -2.364 21.665 1.00 60.62 71 MET A C 1
ATOM 485 O O . MET A 1 71 ? -12.293 -1.894 20.711 1.00 60.62 71 MET A O 1
ATOM 489 N N . PHE A 1 72 ? -10.755 -1.661 22.335 1.00 61.00 72 PHE A N 1
ATOM 490 C CA . PHE A 1 72 ? -10.379 -0.279 21.997 1.00 61.00 72 PHE A CA 1
ATOM 491 C C . PHE A 1 72 ? -9.361 -0.199 20.853 1.00 61.00 72 PHE A C 1
ATOM 493 O O . PHE A 1 72 ? -9.319 0.793 20.127 1.00 61.00 72 PHE A O 1
ATOM 500 N N . THR A 1 73 ? -8.555 -1.246 20.670 1.00 66.12 73 THR A N 1
ATOM 501 C CA . THR A 1 73 ? -7.512 -1.314 19.647 1.00 66.12 73 THR A CA 1
ATOM 502 C C . THR A 1 73 ? -8.032 -1.985 18.381 1.00 66.12 73 THR A C 1
ATOM 504 O O . THR A 1 73 ? -8.529 -3.112 18.398 1.00 66.12 73 THR A O 1
ATOM 507 N N . ARG A 1 74 ? -7.917 -1.283 17.250 1.00 79.81 74 ARG A N 1
ATOM 508 C CA . ARG A 1 74 ? -8.233 -1.833 15.928 1.00 79.81 74 ARG A CA 1
ATOM 509 C C . ARG A 1 74 ? -7.008 -2.565 15.400 1.00 79.81 74 ARG A C 1
ATOM 511 O O . ARG A 1 74 ? -5.915 -2.017 15.416 1.00 79.81 74 ARG A O 1
ATOM 518 N N . GLN A 1 75 ? -7.190 -3.782 14.900 1.00 86.81 75 GLN A N 1
ATOM 519 C CA . GLN A 1 75 ? -6.123 -4.489 14.196 1.00 86.81 75 GLN A CA 1
ATOM 520 C C . GLN A 1 75 ? -6.217 -4.229 12.691 1.00 86.81 75 GLN A C 1
ATOM 522 O O . GLN A 1 75 ? -7.333 -4.191 12.149 1.00 86.81 75 GLN A O 1
ATOM 527 N N . PRO A 1 76 ? -5.078 -4.071 11.993 1.00 89.75 76 PRO A N 1
ATOM 528 C CA . PRO A 1 76 ? -5.084 -3.963 10.546 1.00 89.75 76 PRO A CA 1
ATOM 529 C C . PRO A 1 76 ? -5.737 -5.200 9.925 1.00 89.75 76 PRO A C 1
ATOM 531 O O . PRO A 1 76 ? -5.636 -6.324 10.418 1.00 89.75 76 PRO A O 1
ATOM 534 N N . CYS A 1 77 ? -6.460 -4.984 8.833 1.00 90.38 77 CYS A N 1
ATOM 535 C CA . CYS A 1 77 ? -7.089 -6.061 8.087 1.00 90.38 77 CYS A CA 1
ATOM 536 C C . CYS A 1 77 ? -6.008 -6.996 7.535 1.00 90.38 77 CYS A C 1
ATOM 538 O O . CYS A 1 77 ? -5.081 -6.538 6.881 1.00 90.38 77 CYS A O 1
ATOM 540 N N . THR A 1 78 ? -6.150 -8.302 7.746 1.00 88.50 78 THR A N 1
ATOM 541 C CA . THR A 1 78 ? -5.142 -9.294 7.339 1.00 88.50 78 THR A CA 1
ATOM 542 C C . THR A 1 78 ? -5.009 -9.444 5.822 1.00 88.50 78 THR A C 1
ATOM 544 O O . THR A 1 78 ? -3.954 -9.838 5.346 1.00 88.50 78 THR A O 1
ATOM 547 N N . GLU A 1 79 ? -6.050 -9.107 5.053 1.00 89.19 79 GLU A N 1
ATOM 548 C CA . GLU A 1 79 ? -6.004 -9.172 3.583 1.00 89.19 79 GLU A CA 1
ATOM 549 C C . GLU A 1 79 ? -5.347 -7.940 2.964 1.00 89.19 79 GLU A C 1
ATOM 551 O O . GLU A 1 79 ? -4.428 -8.053 2.163 1.00 89.19 79 GLU A O 1
ATOM 556 N N . CYS A 1 80 ? -5.815 -6.746 3.338 1.00 91.06 80 CYS A N 1
ATOM 557 C CA . CYS A 1 80 ? -5.328 -5.499 2.743 1.00 91.06 80 CYS A CA 1
ATOM 558 C C . CYS A 1 80 ? -4.246 -4.803 3.569 1.00 91.06 80 CYS A C 1
ATOM 560 O O . CYS A 1 80 ? -3.790 -3.736 3.177 1.00 91.06 80 CYS A O 1
ATOM 562 N N . ARG A 1 81 ? -3.878 -5.343 4.735 1.00 91.19 81 ARG A N 1
ATOM 563 C CA . ARG A 1 81 ? -2.804 -4.845 5.617 1.00 91.19 81 ARG A CA 1
ATOM 564 C C . ARG A 1 81 ? -2.914 -3.353 5.939 1.00 91.19 81 ARG A C 1
ATOM 566 O O . ARG A 1 81 ? -1.924 -2.637 6.009 1.00 91.19 81 ARG A O 1
ATOM 573 N N . GLY A 1 82 ? -4.143 -2.866 6.098 1.00 91.38 82 GLY A N 1
ATOM 574 C CA . GLY A 1 82 ? -4.410 -1.453 6.367 1.00 91.38 82 GLY A CA 1
ATOM 575 C C . GLY A 1 82 ? -4.578 -0.555 5.143 1.00 91.38 82 GLY A C 1
ATOM 576 O O . GLY A 1 82 ? -5.014 0.583 5.305 1.00 91.38 82 GLY A O 1
ATOM 577 N N . ALA A 1 83 ? -4.327 -1.059 3.933 1.00 92.94 83 ALA A N 1
ATOM 578 C CA . ALA A 1 83 ? -4.484 -0.298 2.697 1.00 92.94 83 ALA A CA 1
ATOM 579 C C . ALA A 1 83 ? -5.941 -0.125 2.258 1.00 92.94 83 ALA A C 1
ATOM 581 O O . ALA A 1 83 ? -6.199 0.726 1.426 1.00 92.94 83 ALA A O 1
ATOM 582 N N . GLY A 1 84 ? -6.890 -0.933 2.746 1.00 91.88 84 GLY A N 1
ATOM 583 C CA . GLY A 1 84 ? -8.312 -0.868 2.358 1.00 91.88 84 GLY A CA 1
ATOM 584 C C . GLY A 1 84 ? -8.614 -1.290 0.909 1.00 91.88 84 GLY A C 1
ATOM 585 O O . GLY A 1 84 ? -9.770 -1.300 0.483 1.00 91.88 84 GLY A O 1
ATOM 586 N N . CYS A 1 85 ? -7.600 -1.694 0.151 1.00 91.81 85 CYS A N 1
ATOM 587 C CA . CYS A 1 85 ? -7.718 -2.200 -1.209 1.00 91.81 85 CYS A CA 1
ATOM 588 C C . CYS A 1 85 ? -6.831 -3.433 -1.410 1.00 91.81 85 CYS A C 1
ATOM 590 O O . CYS A 1 85 ? -5.866 -3.640 -0.674 1.00 91.81 85 CYS A O 1
ATOM 592 N N . ILE A 1 86 ? -7.202 -4.261 -2.382 1.00 91.69 86 ILE A N 1
ATOM 593 C CA . ILE A 1 86 ? -6.465 -5.450 -2.819 1.00 91.69 86 ILE A CA 1
ATOM 594 C C . ILE A 1 86 ? -6.523 -5.544 -4.347 1.00 91.69 86 ILE A C 1
ATOM 596 O O . ILE A 1 86 ? -7.441 -5.018 -4.968 1.00 91.69 86 ILE A O 1
ATOM 600 N N . SER A 1 87 ? -5.564 -6.231 -4.945 1.00 89.75 87 SER A N 1
ATOM 601 C CA . SER A 1 87 ? -5.545 -6.671 -6.340 1.00 89.75 87 SER A CA 1
ATOM 602 C C . SER A 1 87 ? -6.665 -7.679 -6.579 1.00 89.75 87 SER A C 1
ATOM 604 O O . SER A 1 87 ? -6.936 -8.532 -5.727 1.00 89.75 87 SER A O 1
ATOM 606 N N . GLN A 1 88 ? -7.314 -7.603 -7.738 1.00 78.69 88 GLN A N 1
ATOM 607 C CA . GLN A 1 88 ? -8.326 -8.583 -8.126 1.00 78.69 88 GLN A CA 1
ATOM 608 C C . GLN A 1 88 ? -7.702 -9.968 -8.371 1.00 78.69 88 GLN A C 1
ATOM 610 O O . GLN A 1 88 ? -8.289 -10.967 -7.957 1.00 78.69 88 GLN A O 1
ATOM 615 N N . ALA A 1 89 ? -6.499 -10.018 -8.947 1.00 75.56 89 ALA A N 1
ATOM 616 C CA . ALA A 1 89 ? -5.692 -11.224 -9.143 1.00 75.56 89 ALA A CA 1
ATOM 617 C C . ALA A 1 89 ? -4.970 -11.731 -7.870 1.00 75.56 89 ALA A C 1
ATOM 619 O O . ALA A 1 89 ? -4.274 -12.743 -7.915 1.00 75.56 89 ALA A O 1
ATOM 620 N N . GLY A 1 90 ? -5.148 -11.066 -6.722 1.00 67.12 90 GLY A N 1
ATOM 621 C CA . GLY A 1 90 ? -4.831 -11.602 -5.392 1.00 67.12 90 GLY A CA 1
ATOM 622 C C . GLY A 1 90 ? -3.477 -11.205 -4.796 1.00 67.12 90 GLY A C 1
ATOM 623 O O . GLY A 1 90 ? -3.371 -11.105 -3.575 1.00 67.12 90 GLY A O 1
ATOM 624 N N . ALA A 1 91 ? -2.451 -10.905 -5.595 1.00 74.19 91 ALA A N 1
ATOM 625 C CA . ALA A 1 91 ? -1.169 -10.453 -5.051 1.00 74.19 91 ALA A CA 1
ATOM 626 C C . ALA A 1 91 ? -1.205 -8.942 -4.766 1.00 74.19 91 ALA A C 1
ATOM 628 O O . ALA A 1 91 ? -1.261 -8.119 -5.678 1.00 74.19 91 ALA A O 1
ATOM 629 N N . THR A 1 92 ? -1.196 -8.555 -3.488 1.00 84.69 92 THR A N 1
ATOM 630 C CA . THR A 1 92 ? -1.047 -7.153 -3.058 1.00 84.69 92 THR A CA 1
ATOM 631 C C . THR A 1 92 ? 0.031 -7.053 -2.003 1.00 84.69 92 THR A C 1
ATOM 633 O O . THR A 1 92 ? -0.086 -7.633 -0.925 1.00 84.69 92 THR A O 1
ATOM 636 N N . HIS A 1 93 ? 1.072 -6.287 -2.301 1.00 88.88 93 HIS A N 1
ATOM 637 C CA . HIS A 1 93 ? 2.137 -5.997 -1.357 1.00 88.88 93 HIS A CA 1
ATOM 638 C C . HIS A 1 93 ? 1.993 -4.557 -0.888 1.00 88.88 93 HIS A C 1
ATOM 640 O O . HIS A 1 93 ? 2.097 -3.616 -1.673 1.00 88.88 93 HIS A O 1
ATOM 646 N N . VAL A 1 94 ? 1.734 -4.401 0.407 1.00 89.12 94 VAL A N 1
ATOM 647 C CA . VAL A 1 94 ? 1.640 -3.100 1.067 1.00 89.12 94 VAL A CA 1
ATOM 648 C C . VAL A 1 94 ? 2.961 -2.821 1.762 1.00 89.12 94 VAL A C 1
ATOM 650 O O . VAL A 1 94 ? 3.443 -3.633 2.557 1.00 89.12 94 VAL A O 1
ATOM 653 N N . LEU A 1 95 ? 3.543 -1.678 1.432 1.00 87.69 95 LEU A N 1
ATOM 654 C CA . LEU A 1 95 ? 4.849 -1.240 1.892 1.00 87.69 95 LEU A CA 1
ATOM 655 C C . LEU A 1 95 ? 4.702 0.098 2.615 1.00 87.69 95 LEU A C 1
ATOM 657 O O . LEU A 1 95 ? 3.892 0.949 2.228 1.00 87.69 95 LEU A O 1
ATOM 661 N N . ASP A 1 96 ? 5.523 0.296 3.644 1.00 85.56 96 ASP A N 1
ATOM 662 C CA . ASP A 1 96 ? 5.636 1.592 4.305 1.00 85.56 96 ASP A CA 1
ATOM 663 C C . ASP A 1 96 ? 6.123 2.635 3.291 1.00 85.56 96 ASP A C 1
ATOM 665 O O . ASP A 1 96 ? 7.187 2.496 2.682 1.00 85.56 96 ASP A O 1
ATOM 669 N N . PHE A 1 97 ? 5.347 3.704 3.118 1.00 87.06 97 PHE A N 1
ATOM 670 C CA . PHE A 1 97 ? 5.660 4.766 2.172 1.00 87.06 97 PHE A CA 1
ATOM 671 C C . PHE A 1 97 ? 7.007 5.445 2.454 1.00 87.06 97 PHE A C 1
ATOM 673 O O . PHE A 1 97 ? 7.672 5.910 1.529 1.00 87.06 97 PHE A O 1
ATOM 680 N N . ARG A 1 98 ? 7.473 5.459 3.709 1.00 85.19 98 ARG A N 1
ATOM 681 C CA . ARG A 1 98 ? 8.797 6.002 4.063 1.00 85.19 98 ARG A CA 1
ATOM 682 C C . ARG A 1 98 ? 9.942 5.250 3.395 1.00 85.19 98 ARG A C 1
ATOM 684 O O . ARG A 1 98 ? 11.006 5.822 3.190 1.00 85.19 98 ARG A O 1
ATOM 691 N N . GLN A 1 99 ? 9.716 3.992 3.023 1.00 84.12 99 GLN A N 1
ATOM 692 C CA . GLN A 1 99 ? 10.691 3.168 2.318 1.00 84.12 99 GLN A CA 1
ATOM 693 C C . GLN A 1 99 ? 10.689 3.437 0.815 1.00 84.12 99 GLN A C 1
ATOM 695 O O . GLN A 1 99 ? 11.401 2.760 0.088 1.00 84.12 99 GLN A O 1
ATOM 700 N N . ARG A 1 100 ? 9.922 4.404 0.302 1.00 88.50 100 ARG A N 1
ATOM 701 C CA . ARG A 1 100 ? 9.918 4.753 -1.122 1.00 88.50 100 ARG A CA 1
ATOM 702 C C . ARG A 1 100 ? 11.319 5.147 -1.594 1.00 88.50 100 ARG A C 1
ATOM 704 O O . ARG A 1 100 ? 11.968 6.024 -1.022 1.00 88.50 100 ARG A O 1
ATOM 711 N N . CYS A 1 101 ? 11.762 4.549 -2.696 1.00 88.38 101 CYS A N 1
ATOM 712 C CA . CYS A 1 101 ? 12.983 4.968 -3.369 1.00 88.38 101 CYS A CA 1
ATOM 713 C C . CYS A 1 101 ? 12.798 6.391 -3.905 1.00 88.38 101 CYS A C 1
ATOM 715 O O . CYS A 1 101 ? 11.943 6.629 -4.757 1.00 88.38 101 CYS A O 1
ATOM 717 N N . GLN A 1 102 ? 13.614 7.331 -3.429 1.00 87.50 102 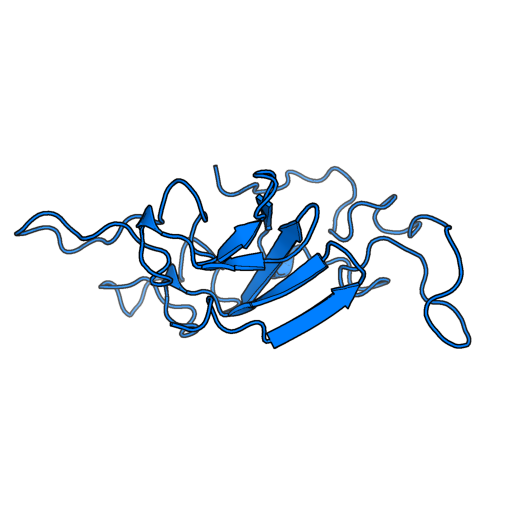GLN A N 1
ATOM 718 C CA . GLN A 1 102 ? 13.502 8.738 -3.824 1.00 87.50 102 GLN A CA 1
ATOM 719 C C . GLN A 1 102 ? 13.921 8.982 -5.278 1.00 87.50 102 GLN A C 1
ATOM 721 O O . GLN A 1 102 ? 13.386 9.878 -5.915 1.00 87.50 102 GLN A O 1
ATOM 726 N N . ARG A 1 103 ? 14.809 8.146 -5.835 1.00 86.06 103 ARG A N 1
ATOM 727 C CA . ARG A 1 103 ? 15.268 8.274 -7.228 1.00 86.06 103 ARG A CA 1
ATOM 728 C C . ARG A 1 103 ? 14.180 7.950 -8.251 1.00 86.06 103 ARG A C 1
ATOM 730 O O . ARG A 1 103 ? 14.048 8.666 -9.231 1.00 86.06 103 ARG A O 1
ATOM 737 N N . CYS A 1 104 ? 13.429 6.868 -8.045 1.00 86.81 104 CYS A N 1
ATOM 738 C CA . CYS A 1 104 ? 12.357 6.455 -8.961 1.00 86.81 104 CYS A CA 1
ATOM 739 C C . CYS A 1 104 ? 10.952 6.764 -8.429 1.00 86.81 104 CYS A C 1
ATOM 741 O O . CYS A 1 104 ? 9.973 6.278 -8.982 1.00 86.81 104 CYS A O 1
ATOM 743 N N . GLY A 1 105 ? 10.836 7.479 -7.307 1.00 86.81 105 GLY A N 1
ATOM 744 C CA . GLY A 1 105 ? 9.549 7.819 -6.695 1.00 86.81 105 GLY A CA 1
ATOM 745 C C . GLY A 1 105 ? 8.681 6.620 -6.297 1.00 86.81 105 GLY A C 1
ATOM 746 O O . GLY A 1 105 ? 7.482 6.783 -6.118 1.00 86.81 105 GLY A O 1
ATOM 747 N N . GLY A 1 106 ? 9.244 5.415 -6.161 1.00 87.44 106 GLY A N 1
ATOM 748 C CA . GLY A 1 106 ? 8.460 4.197 -5.918 1.00 87.44 106 GLY A CA 1
ATOM 749 C C . GLY A 1 106 ? 8.159 3.354 -7.157 1.00 87.44 106 GLY A C 1
ATOM 750 O O . GLY A 1 106 ? 7.711 2.219 -7.014 1.00 87.44 106 GLY A O 1
ATOM 751 N N . VAL A 1 107 ? 8.453 3.844 -8.365 1.00 88.50 107 VAL A N 1
ATOM 752 C CA . VAL A 1 107 ? 8.132 3.159 -9.632 1.00 88.50 107 VAL A CA 1
ATOM 753 C C . VAL A 1 107 ? 8.975 1.903 -9.850 1.00 88.50 107 VAL A C 1
ATOM 755 O O . VAL A 1 107 ? 8.482 0.908 -10.368 1.00 88.50 107 VAL A O 1
ATOM 758 N N . GLY A 1 108 ? 10.236 1.911 -9.411 1.00 86.44 108 GLY A N 1
ATOM 759 C CA . GLY A 1 108 ? 11.165 0.789 -9.581 1.00 86.44 108 GLY A CA 1
ATOM 760 C C . GLY A 1 108 ? 11.900 0.770 -10.918 1.00 86.44 108 GLY A C 1
ATOM 761 O O . GLY A 1 108 ? 12.888 0.059 -11.033 1.00 86.44 108 GLY A O 1
ATOM 762 N N . SER A 1 109 ? 11.512 1.580 -11.899 1.00 85.56 109 SER A N 1
ATOM 763 C CA . SER A 1 109 ? 12.277 1.796 -13.132 1.00 85.56 109 SER A CA 1
ATOM 764 C C . SER A 1 109 ? 13.047 3.115 -13.088 1.00 85.56 109 SER A C 1
ATOM 766 O O . SER A 1 109 ? 12.748 3.993 -12.275 1.00 85.56 109 SER A O 1
ATOM 768 N N . GLU A 1 110 ? 14.060 3.262 -13.940 1.00 83.69 110 GLU A N 1
ATOM 769 C CA . GLU A 1 110 ? 14.710 4.563 -14.131 1.00 83.69 110 GLU A CA 1
ATOM 770 C C . GLU A 1 110 ? 13.690 5.619 -14.609 1.00 83.69 110 GLU A C 1
ATOM 772 O O . GLU A 1 110 ? 12.818 5.294 -15.424 1.00 83.69 110 GLU A O 1
ATOM 777 N N . PRO A 1 111 ? 13.787 6.876 -14.135 1.00 71.06 111 PRO A N 1
ATOM 778 C CA . PRO A 1 111 ? 13.067 7.990 -14.744 1.00 71.06 111 PRO A CA 1
ATOM 779 C C . PRO A 1 111 ? 13.549 8.149 -16.191 1.00 71.06 111 PRO A C 1
ATOM 781 O O . PRO A 1 111 ? 14.757 8.179 -16.429 1.00 71.06 111 PRO A O 1
ATOM 784 N N . ALA A 1 112 ? 12.644 8.228 -17.166 1.00 65.19 112 ALA A N 1
ATOM 785 C CA . ALA A 1 112 ? 13.042 8.572 -18.529 1.00 65.19 112 ALA A CA 1
ATOM 786 C C . ALA A 1 112 ? 13.054 10.100 -18.700 1.00 65.19 112 ALA A C 1
ATOM 788 O O . ALA A 1 112 ? 12.251 10.806 -18.095 1.00 65.19 112 ALA A O 1
ATOM 789 N N . GLU A 1 113 ? 13.985 10.606 -19.513 1.00 57.69 113 GLU A N 1
ATOM 790 C CA . GLU A 1 113 ? 14.167 12.046 -19.768 1.00 57.69 113 GLU A CA 1
ATOM 791 C C . GLU A 1 113 ? 12.924 12.698 -20.410 1.00 57.69 113 GLU A C 1
ATOM 793 O O . GLU A 1 113 ? 12.706 13.890 -20.232 1.00 57.69 113 GLU A O 1
ATOM 798 N N . PHE A 1 114 ? 12.071 11.910 -21.083 1.00 51.75 114 PHE A N 1
ATOM 799 C CA . PHE A 1 114 ? 10.742 12.294 -21.570 1.00 51.75 114 PHE A CA 1
ATOM 800 C C . PHE A 1 114 ? 9.785 11.090 -21.467 1.00 51.75 114 PHE A C 1
ATOM 802 O O . PHE A 1 114 ? 9.960 10.098 -22.174 1.00 51.75 114 PHE A O 1
ATOM 809 N N . GLY A 1 115 ? 8.770 11.165 -20.597 1.00 55.16 115 GLY A N 1
ATOM 810 C CA . GLY A 1 115 ? 7.758 10.108 -20.418 1.00 55.16 115 GLY A CA 1
ATOM 811 C C . GLY A 1 115 ? 8.260 8.818 -19.744 1.00 55.16 115 GLY A C 1
ATOM 812 O O . GLY A 1 115 ? 9.432 8.674 -19.420 1.00 55.16 115 GLY A O 1
ATOM 813 N N . TYR A 1 116 ? 7.360 7.857 -19.501 1.00 52.19 116 TYR A N 1
ATOM 814 C CA . TYR A 1 116 ? 7.668 6.562 -18.870 1.00 52.19 116 TYR A CA 1
ATOM 815 C C . TYR A 1 116 ? 8.108 5.516 -19.904 1.00 52.19 116 TYR A C 1
ATOM 817 O O . TYR A 1 116 ? 7.407 4.539 -20.148 1.00 52.19 116 TYR A O 1
ATOM 825 N N . THR A 1 117 ? 9.263 5.691 -20.540 1.00 54.09 117 THR A N 1
ATOM 826 C CA . THR A 1 117 ? 9.804 4.654 -21.435 1.00 54.09 117 THR A CA 1
ATOM 827 C C . THR A 1 117 ? 11.299 4.475 -21.237 1.00 54.09 117 THR A C 1
ATOM 829 O O . THR A 1 117 ? 12.108 5.099 -21.916 1.00 54.09 117 THR A O 1
ATOM 832 N N . LYS A 1 118 ? 11.661 3.583 -20.311 1.00 52.47 118 LYS A N 1
ATOM 833 C CA . LYS A 1 118 ? 12.831 2.695 -20.402 1.00 52.47 118 LYS A CA 1
ATOM 834 C C . LYS A 1 118 ? 12.631 1.565 -19.389 1.00 52.47 118 LYS A C 1
ATOM 836 O O . LYS A 1 118 ? 12.568 1.801 -18.190 1.00 52.47 118 LYS A O 1
ATOM 841 N N . THR A 1 119 ? 12.561 0.329 -19.878 1.00 66.31 119 THR A N 1
ATOM 842 C CA . THR A 1 119 ? 12.413 -0.945 -19.137 1.00 66.31 119 THR A CA 1
ATOM 843 C C . THR A 1 119 ? 13.570 -1.262 -18.177 1.00 66.31 119 THR A C 1
ATOM 845 O O . THR A 1 119 ? 13.689 -2.382 -17.684 1.00 66.31 119 THR A O 1
ATOM 848 N N . ARG A 1 120 ? 14.455 -0.297 -17.908 1.00 81.62 120 ARG A N 1
ATOM 849 C CA . ARG A 1 120 ? 15.641 -0.498 -17.087 1.00 81.62 120 ARG A CA 1
ATOM 850 C C . ARG A 1 120 ? 15.262 -0.387 -15.605 1.00 81.62 120 ARG A C 1
ATOM 852 O O . ARG A 1 120 ? 14.732 0.655 -15.203 1.00 81.62 120 ARG A O 1
ATOM 859 N N . PRO A 1 121 ? 15.552 -1.412 -14.783 1.00 85.88 121 PRO A N 1
ATOM 860 C CA . PRO A 1 121 ? 15.370 -1.333 -13.340 1.00 85.88 121 PRO A CA 1
ATOM 861 C C . PRO A 1 121 ? 16.133 -0.138 -12.771 1.00 85.88 121 PRO A C 1
ATOM 863 O O . PRO A 1 121 ? 17.264 0.133 -13.179 1.00 85.88 121 PRO A O 1
ATOM 866 N N . CYS A 1 122 ? 15.525 0.568 -11.820 1.00 86.38 122 CYS A N 1
ATOM 867 C CA . CYS A 1 122 ? 16.175 1.678 -11.143 1.00 86.38 122 CYS A CA 1
ATOM 868 C C . CYS A 1 122 ? 17.410 1.165 -10.398 1.00 86.38 122 CYS A C 1
ATOM 870 O O . CYS A 1 122 ? 17.294 0.318 -9.514 1.00 86.38 122 CYS A O 1
ATOM 872 N N . GLY A 1 123 ? 18.586 1.705 -10.710 1.00 82.62 123 GLY A N 1
ATOM 873 C CA . GLY A 1 123 ? 19.855 1.281 -10.122 1.00 82.62 123 GLY A CA 1
ATOM 874 C C . GLY A 1 123 ? 19.956 1.547 -8.618 1.00 82.62 123 GLY A C 1
ATOM 875 O O . GLY A 1 123 ? 20.679 0.841 -7.929 1.00 82.62 123 GLY A O 1
ATOM 876 N N . ALA A 1 124 ? 19.202 2.516 -8.084 1.00 85.50 124 ALA A N 1
ATOM 877 C CA . ALA A 1 124 ? 19.212 2.825 -6.650 1.00 85.50 124 ALA A CA 1
ATOM 878 C C . ALA A 1 124 ? 18.383 1.850 -5.797 1.00 85.50 124 ALA A C 1
ATOM 880 O O . ALA A 1 124 ? 18.606 1.766 -4.595 1.00 85.50 124 ALA A O 1
ATOM 881 N N . CYS A 1 125 ? 17.416 1.145 -6.389 1.00 86.06 125 CYS A N 1
ATOM 882 C CA . CYS A 1 125 ? 16.561 0.185 -5.681 1.00 86.06 125 CYS A CA 1
ATOM 883 C C . CYS A 1 125 ? 16.511 -1.199 -6.344 1.00 86.06 125 CYS A C 1
ATOM 885 O O . CYS A 1 125 ? 15.702 -2.037 -5.959 1.00 86.06 125 CYS A O 1
ATOM 887 N N . ALA A 1 126 ? 17.345 -1.438 -7.359 1.00 86.38 126 ALA A N 1
ATOM 888 C CA . ALA A 1 126 ? 17.389 -2.671 -8.144 1.00 86.38 126 ALA A CA 1
ATOM 889 C C . ALA A 1 126 ? 16.009 -3.150 -8.651 1.00 86.38 126 ALA A C 1
ATOM 891 O O . ALA A 1 126 ? 15.753 -4.347 -8.724 1.00 86.38 126 ALA A O 1
ATOM 892 N N . GLY A 1 127 ? 15.092 -2.232 -8.980 1.00 84.62 127 GLY A N 1
ATOM 893 C CA . GLY A 1 127 ? 13.738 -2.597 -9.425 1.00 84.62 127 GLY A CA 1
ATOM 894 C C . GLY A 1 127 ? 12.655 -2.585 -8.342 1.00 84.62 127 GLY A C 1
ATOM 895 O O . GLY A 1 127 ? 11.464 -2.504 -8.655 1.00 84.62 127 GLY A O 1
ATOM 896 N N . SER A 1 128 ? 13.018 -2.610 -7.056 1.00 85.06 128 SER A N 1
ATOM 897 C CA . SER A 1 128 ? 12.035 -2.788 -5.975 1.00 85.06 128 SER A CA 1
ATOM 898 C C . SER A 1 128 ? 11.104 -1.586 -5.791 1.00 85.06 128 SER A C 1
ATOM 900 O O . SER A 1 128 ? 9.990 -1.733 -5.301 1.00 85.06 128 SER A O 1
ATOM 902 N N . GLY A 1 129 ? 11.538 -0.387 -6.195 1.00 85.69 129 GLY A N 1
ATOM 903 C CA . GLY A 1 129 ? 10.865 0.876 -5.864 1.00 85.69 129 GLY A CA 1
ATOM 904 C C . GLY A 1 129 ? 11.046 1.326 -4.420 1.00 85.69 129 GLY A C 1
ATOM 905 O O . GLY A 1 129 ? 10.524 2.375 -4.055 1.00 85.69 129 GLY A O 1
ATOM 906 N N . THR A 1 130 ? 11.798 0.592 -3.605 1.00 85.31 130 THR A N 1
ATOM 907 C CA . THR A 1 130 ? 12.021 0.902 -2.190 1.00 85.31 130 THR A CA 1
ATOM 908 C C . THR A 1 130 ? 13.502 1.060 -1.849 1.00 85.31 130 THR A C 1
ATOM 910 O O . THR A 1 130 ? 14.371 0.551 -2.550 1.00 85.31 130 THR A O 1
ATOM 913 N N . ALA A 1 131 ? 13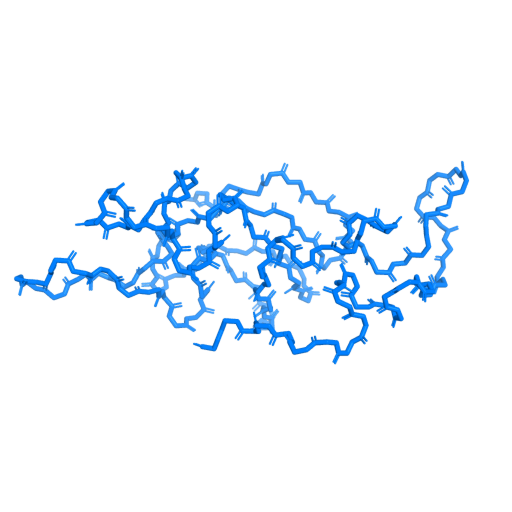.804 1.810 -0.792 1.00 75.81 131 ALA A N 1
ATOM 914 C CA . ALA A 1 131 ? 15.139 2.008 -0.245 1.00 75.81 131 ALA A CA 1
ATOM 915 C C . ALA A 1 131 ? 15.213 1.456 1.195 1.00 75.81 131 ALA A C 1
ATOM 917 O O . ALA A 1 131 ? 14.276 1.680 1.965 1.00 75.81 131 ALA A O 1
ATOM 918 N N . PRO A 1 132 ? 16.322 0.795 1.586 1.00 60.41 132 PRO A N 1
ATOM 919 C CA . PRO A 1 132 ? 17.454 0.384 0.747 1.00 60.41 132 PRO A CA 1
ATOM 920 C C . PRO A 1 132 ? 17.097 -0.812 -0.160 1.00 60.41 132 PRO A C 1
ATOM 922 O O . PRO A 1 132 ? 16.215 -1.594 0.199 1.00 60.41 132 PRO A O 1
ATOM 925 N N . PRO A 1 133 ? 17.793 -1.020 -1.294 1.00 51.97 133 PRO A N 1
ATOM 926 C CA . PRO A 1 133 ? 17.723 -2.285 -2.024 1.00 51.97 133 PRO A CA 1
ATOM 927 C C . PRO A 1 133 ? 18.153 -3.423 -1.085 1.00 51.97 133 PRO A C 1
ATOM 929 O O . PRO A 1 133 ? 19.303 -3.480 -0.663 1.00 51.97 133 PRO A O 1
ATOM 932 N N . GLY A 1 134 ? 17.214 -4.285 -0.687 1.00 50.81 134 GLY A N 1
ATOM 933 C CA . GLY A 1 134 ? 17.481 -5.399 0.232 1.00 50.81 134 GLY A CA 1
ATOM 934 C C . GLY A 1 134 ? 17.645 -5.033 1.716 1.00 50.81 134 GLY A C 1
ATOM 935 O O . GLY A 1 134 ? 17.928 -5.917 2.519 1.00 50.81 134 GLY A O 1
ATOM 936 N N . GLY A 1 135 ? 17.446 -3.773 2.119 1.00 44.44 135 GLY A N 1
ATOM 937 C CA . GLY A 1 135 ? 17.379 -3.426 3.543 1.00 44.44 135 GLY A CA 1
ATOM 938 C C . GLY A 1 135 ? 16.059 -3.912 4.127 1.00 44.44 135 GLY A C 1
ATOM 939 O O . GLY A 1 135 ? 15.046 -3.748 3.458 1.00 44.44 135 GLY A O 1
ATOM 940 N N . HIS A 1 136 ? 16.081 -4.521 5.323 1.00 47.56 136 HIS A N 1
ATOM 941 C CA . HIS A 1 136 ? 14.937 -5.140 6.014 1.00 47.56 136 HIS A CA 1
ATOM 942 C C . HIS A 1 136 ? 13.596 -4.473 5.676 1.00 47.56 136 HIS A C 1
ATOM 944 O O . HIS A 1 136 ? 13.175 -3.508 6.319 1.00 47.56 136 HIS A O 1
ATOM 950 N N . ILE A 1 137 ? 12.936 -4.984 4.633 1.00 52.25 137 ILE A N 1
ATOM 951 C CA . ILE A 1 137 ? 11.655 -4.465 4.180 1.00 52.25 137 ILE A CA 1
ATOM 952 C C . ILE A 1 137 ? 10.688 -4.830 5.292 1.00 52.25 137 ILE A C 1
ATOM 954 O O . ILE A 1 137 ? 10.486 -6.010 5.585 1.00 52.25 137 ILE A O 1
ATOM 958 N N . ARG A 1 138 ? 10.084 -3.821 5.921 1.00 55.41 138 ARG A N 1
ATOM 959 C CA . ARG A 1 138 ? 8.917 -4.064 6.770 1.00 55.41 138 ARG A CA 1
ATOM 960 C C . ARG A 1 138 ? 7.746 -4.306 5.836 1.00 55.41 138 ARG A C 1
ATOM 962 O O . ARG A 1 138 ? 6.934 -3.424 5.583 1.00 55.41 138 ARG A O 1
ATOM 969 N N . ILE A 1 139 ? 7.713 -5.513 5.279 1.00 56.44 139 ILE A N 1
ATOM 970 C CA . ILE A 1 139 ? 6.497 -6.065 4.709 1.00 56.44 139 ILE A CA 1
ATOM 971 C C . ILE A 1 139 ? 5.551 -6.157 5.896 1.00 56.44 139 ILE A C 1
ATOM 973 O O . ILE A 1 139 ? 5.835 -6.876 6.850 1.00 56.44 139 ILE A O 1
ATOM 977 N N . LEU A 1 140 ? 4.474 -5.379 5.872 1.00 55.34 140 LEU A N 1
ATOM 978 C CA . LEU A 1 140 ? 3.433 -5.475 6.887 1.00 55.34 140 LEU A CA 1
ATOM 979 C C . LEU A 1 140 ? 2.829 -6.878 6.748 1.00 55.34 140 LEU A C 1
ATOM 981 O O . LEU A 1 140 ? 2.091 -7.095 5.794 1.00 55.34 140 LEU A O 1
ATOM 985 N N . THR A 1 141 ? 3.243 -7.851 7.564 1.00 47.69 141 THR A N 1
ATOM 986 C CA . THR A 1 141 ? 2.731 -9.235 7.547 1.00 47.69 141 THR A CA 1
ATOM 987 C C . THR A 1 141 ? 1.410 -9.336 8.276 1.00 47.69 141 THR A C 1
ATOM 989 O O . THR A 1 141 ? 1.344 -8.792 9.401 1.00 47.69 141 THR A O 1
#